Protein AF-A0A963TGX3-F1 (afdb_monomer_lite)

Secondary structure (DSSP, 8-state):
-HHHHHHHHHHHHHHHHHHHHHTSGGGGSHHHHHHHHHHHHHHHHHHHHHHHHHHT--TTT---HHHHHHHHHHTHHHHHHHHIIIIIIIIIHHHHHHHHHHHH-

Foldseek 3Di:
DVLQVVLVVLLVVLVVVLVVLCPDPCCVDPCNVPVSVVSVVVSVLSNQQSCCVVVVPPVVVPNRPVVVVVVCVVCVVVVVVCCCVPPVVNPVVVVCVVVVVVVVD

Structure (mmCIF, N/CA/C/O backbone):
data_AF-A0A963TGX3-F1
#
_entry.id   AF-A0A963TGX3-F1
#
loop_
_atom_site.group_PDB
_atom_site.id
_atom_site.type_symbol
_atom_site.label_atom_id
_atom_site.label_alt_id
_atom_site.label_comp_id
_atom_site.label_asym_id
_atom_site.label_entity_id
_atom_site.label_seq_id
_atom_site.pdbx_PDB_ins_code
_atom_site.Cartn_x
_atom_site.Cartn_y
_atom_site.Cartn_z
_atom_site.occupancy
_atom_site.B_iso_or_equiv
_atom_site.auth_seq_id
_atom_site.auth_comp_id
_atom_site.auth_asym_id
_atom_site.auth_atom_id
_atom_site.pdbx_PDB_model_num
ATOM 1 N N . MET A 1 1 ? -16.993 -10.539 -16.793 1.00 72.62 1 MET A N 1
ATOM 2 C CA . MET A 1 1 ? -16.065 -11.085 -17.813 1.00 72.62 1 MET A CA 1
ATOM 3 C C . MET A 1 1 ? -15.075 -10.055 -18.349 1.00 72.62 1 MET A C 1
ATOM 5 O O . MET A 1 1 ? -13.886 -10.310 -18.240 1.00 72.62 1 MET A O 1
ATOM 9 N N . ILE A 1 2 ? -15.499 -8.885 -18.853 1.00 89.00 2 ILE A N 1
ATOM 10 C CA . ILE A 1 2 ? -14.551 -7.869 -19.366 1.00 89.00 2 ILE A CA 1
ATOM 11 C C . ILE A 1 2 ? -13.543 -7.365 -18.317 1.00 89.00 2 ILE A C 1
ATOM 13 O O . ILE A 1 2 ? -12.363 -7.238 -18.618 1.00 89.00 2 ILE A O 1
ATOM 17 N N . TRP A 1 3 ? -13.982 -7.184 -17.066 1.00 85.62 3 TRP A N 1
ATOM 18 C CA . TRP A 1 3 ? -13.118 -6.801 -15.941 1.00 85.62 3 TRP A CA 1
ATOM 19 C C . TRP A 1 3 ? -11.994 -7.804 -15.667 1.00 85.62 3 TRP A C 1
ATOM 21 O O . TRP A 1 3 ? -10.865 -7.404 -15.401 1.00 85.62 3 TRP A O 1
ATOM 31 N N . LEU A 1 4 ? -12.294 -9.100 -15.781 1.00 89.56 4 LEU A N 1
ATOM 32 C CA . LEU A 1 4 ? -11.331 -10.170 -15.536 1.00 89.56 4 LEU A CA 1
ATOM 33 C C . LEU A 1 4 ? -10.256 -10.192 -16.626 1.00 89.56 4 LEU A C 1
ATOM 35 O O . LEU A 1 4 ? -9.067 -10.166 -16.326 1.00 89.56 4 LEU A O 1
ATOM 39 N N . TRP A 1 5 ? -10.673 -10.161 -17.894 1.00 91.69 5 TRP A N 1
ATOM 40 C CA . TRP A 1 5 ? -9.742 -10.113 -19.022 1.00 91.69 5 TRP A CA 1
ATOM 41 C C . TRP A 1 5 ? -8.911 -8.829 -19.037 1.00 91.69 5 TRP A C 1
ATOM 43 O O . TRP A 1 5 ? -7.709 -8.886 -19.282 1.00 91.69 5 TRP A O 1
ATOM 53 N N . GLY A 1 6 ? -9.523 -7.688 -18.705 1.00 92.94 6 GLY A N 1
ATOM 54 C CA . GLY A 1 6 ? -8.820 -6.416 -18.555 1.00 92.94 6 GLY A CA 1
ATOM 55 C C . GLY A 1 6 ? -7.753 -6.464 -17.461 1.00 92.94 6 GLY A C 1
ATOM 56 O O . GLY A 1 6 ? -6.623 -6.045 -17.698 1.00 92.94 6 GLY A O 1
ATOM 57 N N . ALA A 1 7 ? -8.071 -7.036 -16.296 1.00 92.75 7 ALA A N 1
ATOM 58 C CA . ALA A 1 7 ? -7.108 -7.200 -15.208 1.00 92.75 7 ALA A CA 1
ATOM 59 C C . ALA A 1 7 ? -5.961 -8.152 -15.559 1.00 92.75 7 ALA A C 1
ATOM 61 O O . ALA A 1 7 ? -4.814 -7.844 -15.249 1.00 92.75 7 ALA A O 1
ATOM 62 N N . ILE A 1 8 ? -6.238 -9.270 -16.236 1.00 93.88 8 ILE A N 1
ATOM 63 C CA . ILE A 1 8 ? -5.193 -10.206 -16.678 1.00 93.88 8 ILE A CA 1
ATOM 64 C C . ILE A 1 8 ? -4.267 -9.536 -17.698 1.00 93.88 8 ILE A C 1
ATOM 66 O O . ILE A 1 8 ? -3.046 -9.624 -17.569 1.00 93.88 8 ILE A O 1
ATOM 70 N N . LEU A 1 9 ? -4.827 -8.834 -18.688 1.00 95.56 9 LEU A N 1
ATOM 71 C CA . LEU A 1 9 ? -4.039 -8.124 -19.695 1.00 95.56 9 LEU A CA 1
ATOM 72 C C . LEU A 1 9 ? -3.168 -7.036 -19.057 1.00 95.56 9 LEU A C 1
ATOM 74 O O . LEU A 1 9 ? -1.976 -6.942 -19.351 1.00 95.56 9 LEU A O 1
ATOM 78 N N . PHE A 1 10 ? -3.752 -6.248 -18.153 1.00 95.38 10 PHE A N 1
ATOM 79 C CA . PHE A 1 10 ? -3.024 -5.238 -17.397 1.00 95.38 10 PHE A CA 1
ATOM 80 C C . PHE A 1 10 ? -1.905 -5.862 -16.559 1.00 95.38 10 PHE A C 1
ATOM 82 O O . PHE A 1 10 ? -0.783 -5.365 -16.584 1.00 95.38 10 PHE A O 1
ATOM 89 N N . TRP A 1 11 ? -2.180 -6.967 -15.862 1.00 96.19 11 TRP A N 1
ATOM 90 C CA . TRP A 1 11 ? -1.191 -7.667 -15.047 1.00 96.19 11 TRP A CA 1
ATOM 91 C C . TRP A 1 11 ? 0.003 -8.141 -15.875 1.00 96.19 11 TRP A C 1
ATOM 93 O O . TRP A 1 11 ? 1.139 -7.875 -15.492 1.00 96.19 11 TRP A O 1
ATOM 103 N N . LEU A 1 12 ? -0.232 -8.768 -17.032 1.00 96.50 12 LEU A N 1
ATOM 104 C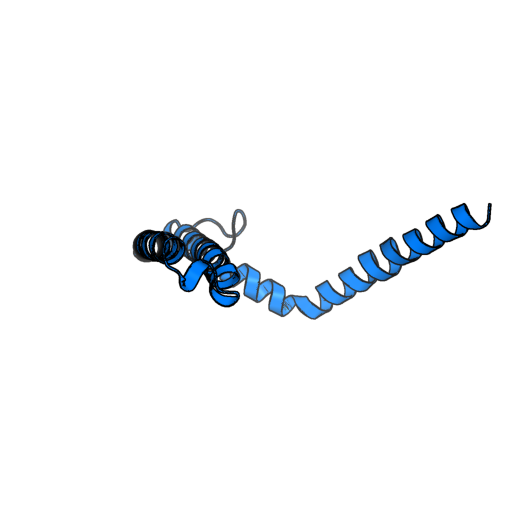 CA . LEU A 1 12 ? 0.844 -9.210 -17.923 1.00 96.50 12 LEU A CA 1
ATOM 105 C C . LEU A 1 12 ? 1.683 -8.031 -18.433 1.00 96.50 12 LEU A C 1
ATOM 107 O O . LEU A 1 12 ? 2.913 -8.095 -18.409 1.00 96.50 12 LEU A O 1
ATOM 111 N N . ALA A 1 13 ? 1.031 -6.942 -18.852 1.00 96.75 13 ALA A N 1
ATOM 112 C CA . ALA A 1 13 ? 1.713 -5.744 -19.334 1.00 96.75 13 ALA A CA 1
ATOM 113 C C . ALA A 1 13 ? 2.543 -5.072 -18.228 1.00 96.75 13 ALA A C 1
ATOM 115 O O . ALA A 1 13 ? 3.719 -4.760 -18.428 1.00 96.75 13 ALA A O 1
ATOM 116 N N . ALA A 1 14 ? 1.952 -4.890 -17.047 1.00 95.69 14 ALA A N 1
ATOM 117 C CA . ALA A 1 14 ? 2.605 -4.278 -15.900 1.00 95.69 14 ALA A CA 1
ATOM 118 C C . ALA A 1 14 ? 3.753 -5.146 -15.375 1.00 95.69 14 ALA A C 1
ATOM 120 O O . ALA A 1 14 ? 4.821 -4.619 -15.074 1.00 95.69 14 ALA A O 1
ATOM 121 N N . TRP A 1 15 ? 3.586 -6.471 -15.328 1.00 95.69 15 TRP A N 1
ATOM 122 C CA . TRP A 1 15 ? 4.648 -7.406 -14.960 1.00 95.69 15 TRP A CA 1
ATOM 123 C C . TRP A 1 15 ? 5.828 -7.337 -15.933 1.00 95.69 15 TRP A C 1
ATOM 125 O O . TRP A 1 15 ? 6.967 -7.168 -15.493 1.00 95.69 15 TRP A O 1
ATOM 135 N N . ALA A 1 16 ? 5.566 -7.403 -17.242 1.00 96.31 16 ALA A N 1
ATOM 136 C CA . ALA A 1 16 ? 6.609 -7.334 -18.262 1.00 96.31 16 ALA A CA 1
ATOM 137 C C . ALA A 1 16 ? 7.368 -6.001 -18.197 1.00 96.31 16 ALA A C 1
ATOM 139 O O . ALA A 1 16 ? 8.601 -5.984 -18.214 1.00 96.31 16 ALA A O 1
ATOM 140 N N . PHE A 1 17 ? 6.646 -4.886 -18.053 1.00 96.12 17 PHE A N 1
ATOM 141 C CA . PHE A 1 17 ? 7.252 -3.569 -17.880 1.00 96.12 17 PHE A CA 1
ATOM 142 C C . PHE A 1 17 ? 8.075 -3.481 -16.590 1.00 96.12 17 PHE A C 1
ATOM 144 O O . PHE A 1 17 ? 9.194 -2.972 -16.615 1.00 96.12 17 PHE A O 1
ATOM 151 N N . ASN A 1 18 ? 7.565 -4.007 -15.475 1.00 95.81 18 ASN A N 1
ATOM 152 C CA . ASN A 1 18 ? 8.254 -3.979 -14.189 1.00 95.81 18 ASN A CA 1
ATOM 153 C C . ASN A 1 18 ? 9.556 -4.796 -14.219 1.00 95.81 18 ASN A C 1
ATOM 155 O O . ASN A 1 18 ? 10.604 -4.313 -13.789 1.00 95.81 18 ASN A O 1
ATOM 159 N N . ALA A 1 19 ? 9.515 -6.004 -14.791 1.00 95.00 19 ALA A N 1
ATOM 160 C CA . ALA A 1 19 ? 10.68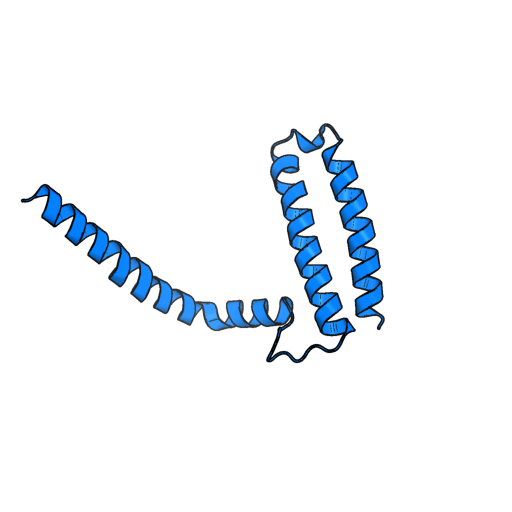8 -6.855 -14.977 1.00 95.00 19 ALA A CA 1
ATOM 161 C C . ALA A 1 19 ? 11.713 -6.201 -15.916 1.00 95.00 19 ALA A C 1
ATOM 163 O O . ALA A 1 19 ? 12.905 -6.163 -15.612 1.00 95.00 19 ALA A O 1
ATOM 164 N N . TRP A 1 20 ? 11.253 -5.610 -17.022 1.00 96.50 20 TRP A N 1
ATOM 165 C CA . TRP A 1 20 ? 12.115 -4.855 -17.925 1.00 96.50 20 TRP A CA 1
ATOM 166 C C . TRP A 1 20 ? 12.776 -3.669 -17.213 1.00 96.50 20 TRP A C 1
ATOM 168 O O . TRP A 1 20 ? 13.999 -3.534 -17.268 1.00 96.50 20 TRP A O 1
ATOM 178 N N . ALA A 1 21 ? 12.008 -2.850 -16.492 1.00 93.56 21 ALA A N 1
ATOM 179 C CA . ALA A 1 21 ? 12.503 -1.676 -15.775 1.00 93.56 21 ALA A CA 1
ATOM 180 C C . ALA A 1 21 ? 13.537 -2.041 -14.699 1.00 93.56 21 ALA A C 1
ATOM 182 O O . ALA A 1 21 ? 14.514 -1.311 -14.519 1.00 93.56 21 ALA A O 1
ATOM 183 N N . ALA A 1 22 ? 13.374 -3.195 -14.043 1.00 93.69 22 ALA A N 1
ATOM 184 C CA . ALA A 1 22 ? 14.316 -3.715 -13.054 1.00 93.69 22 ALA A CA 1
ATOM 185 C C . ALA A 1 22 ? 15.705 -4.037 -13.634 1.00 93.69 22 ALA A C 1
ATOM 187 O O . ALA A 1 22 ? 16.701 -3.936 -12.921 1.00 93.69 22 ALA A O 1
ATOM 188 N N . THR A 1 23 ? 15.800 -4.360 -14.928 1.00 95.62 23 THR A N 1
ATOM 189 C CA . THR A 1 23 ? 17.088 -4.624 -15.602 1.00 95.62 23 THR A CA 1
ATOM 190 C C . THR A 1 23 ? 17.795 -3.361 -16.103 1.00 95.62 23 THR A C 1
ATOM 192 O O . THR A 1 23 ? 18.939 -3.422 -16.553 1.00 95.62 23 THR A O 1
ATOM 195 N N . ARG A 1 24 ? 17.140 -2.194 -16.052 1.00 95.88 24 ARG A N 1
ATOM 196 C CA . ARG A 1 24 ? 17.679 -0.942 -16.600 1.00 95.88 24 ARG A CA 1
ATOM 197 C C . ARG A 1 24 ? 18.502 -0.171 -15.564 1.00 95.88 24 ARG A C 1
ATOM 199 O O . ARG A 1 24 ? 18.234 -0.270 -14.368 1.00 95.88 24 ARG A O 1
ATOM 206 N N . PRO A 1 25 ? 19.440 0.700 -15.996 1.00 94.62 25 PRO A N 1
ATOM 207 C CA . PRO A 1 25 ? 20.176 1.588 -15.086 1.00 94.62 25 PRO A CA 1
ATOM 208 C C . PRO A 1 25 ? 19.262 2.433 -14.186 1.00 94.62 25 PRO A C 1
ATOM 210 O O . PRO A 1 25 ? 19.626 2.746 -13.052 1.00 94.62 25 PRO A O 1
ATOM 213 N N . PHE A 1 26 ? 18.049 2.739 -14.665 1.00 92.38 26 PHE A N 1
ATOM 214 C CA . PHE A 1 26 ? 16.992 3.404 -13.906 1.00 92.38 26 PHE A CA 1
ATOM 215 C C . PHE A 1 26 ? 16.716 2.745 -12.546 1.00 92.38 26 PHE A C 1
ATOM 217 O O . PHE A 1 26 ? 16.551 3.461 -11.559 1.00 92.38 26 PHE A O 1
ATOM 224 N N . ALA A 1 27 ? 16.756 1.412 -12.448 1.00 93.12 27 ALA A N 1
ATOM 225 C CA . ALA A 1 27 ? 16.514 0.686 -11.201 1.00 93.12 27 ALA A CA 1
ATOM 226 C C . ALA A 1 27 ? 17.503 1.056 -10.080 1.00 93.12 27 ALA A C 1
ATOM 228 O O . ALA A 1 27 ? 17.178 0.965 -8.898 1.00 93.12 27 ALA A O 1
ATOM 229 N N . ARG A 1 28 ? 18.710 1.525 -10.430 1.00 94.12 28 ARG A N 1
ATOM 230 C CA . ARG A 1 28 ? 19.738 1.927 -9.455 1.00 94.12 28 ARG A CA 1
ATOM 231 C C . ARG A 1 28 ? 19.503 3.329 -8.889 1.00 94.12 28 ARG A C 1
ATOM 233 O O . ARG A 1 28 ? 20.064 3.653 -7.836 1.00 94.12 28 ARG A O 1
ATOM 240 N N . THR A 1 29 ? 18.677 4.142 -9.548 1.00 96.56 29 THR A N 1
ATOM 241 C CA . THR A 1 29 ? 18.317 5.494 -9.095 1.00 96.56 29 THR A CA 1
ATOM 242 C C . THR A 1 29 ? 17.417 5.444 -7.858 1.00 96.56 29 THR A C 1
ATOM 244 O O . THR A 1 29 ? 16.744 4.445 -7.609 1.00 96.56 29 THR A O 1
ATOM 247 N N . ARG A 1 30 ? 17.372 6.529 -7.070 1.00 95.56 30 ARG A N 1
ATOM 248 C CA . ARG A 1 30 ? 16.477 6.617 -5.899 1.00 95.56 30 ARG A CA 1
ATOM 249 C C . ARG A 1 30 ? 15.007 6.441 -6.297 1.00 95.56 30 ARG A C 1
ATOM 251 O O . ARG A 1 30 ? 14.278 5.735 -5.612 1.00 95.56 30 ARG A O 1
ATOM 258 N N . VAL A 1 31 ? 14.611 7.043 -7.419 1.00 95.88 31 VAL A N 1
ATOM 259 C CA . VAL A 1 31 ? 13.245 6.951 -7.951 1.00 95.88 31 VAL A CA 1
ATOM 260 C C . VAL A 1 31 ? 12.933 5.521 -8.382 1.00 95.88 31 VAL A C 1
ATOM 262 O O . VAL A 1 31 ? 11.921 4.979 -7.956 1.00 95.88 31 VAL A O 1
ATOM 265 N N . GLY A 1 32 ? 13.818 4.871 -9.145 1.00 94.44 32 GLY A N 1
ATOM 266 C CA . GLY A 1 32 ? 13.615 3.490 -9.593 1.00 94.44 32 GLY A CA 1
ATOM 267 C C . GLY A 1 32 ? 13.456 2.494 -8.443 1.00 94.44 32 GLY A C 1
ATOM 268 O O . GLY A 1 32 ? 12.577 1.638 -8.501 1.00 94.44 32 GLY A O 1
ATOM 269 N N . ARG A 1 33 ? 14.219 2.660 -7.353 1.00 94.44 33 ARG A N 1
ATOM 270 C CA . ARG A 1 33 ? 14.108 1.814 -6.149 1.00 94.44 33 ARG A CA 1
ATOM 271 C C . ARG A 1 33 ? 12.752 1.900 -5.444 1.00 94.44 33 ARG A C 1
ATOM 273 O O . ARG A 1 33 ? 12.401 0.961 -4.742 1.00 94.44 33 ARG A O 1
ATOM 280 N N . MET A 1 34 ? 12.009 2.997 -5.605 1.00 96.44 34 MET A N 1
ATOM 281 C CA . MET A 1 34 ? 10.658 3.152 -5.047 1.00 96.44 34 MET A CA 1
ATOM 282 C C . MET A 1 34 ? 9.575 2.834 -6.082 1.00 96.44 34 MET A C 1
ATOM 284 O O . MET A 1 34 ? 8.616 2.133 -5.776 1.00 96.44 34 MET A O 1
ATOM 288 N N . ALA A 1 35 ? 9.745 3.308 -7.318 1.00 95.19 35 ALA A N 1
ATOM 289 C CA . ALA A 1 35 ? 8.753 3.188 -8.379 1.00 95.19 35 ALA A CA 1
ATOM 290 C C . ALA A 1 35 ? 8.524 1.736 -8.824 1.00 95.19 35 ALA A C 1
ATOM 292 O O . ALA A 1 35 ? 7.384 1.360 -9.067 1.00 95.19 35 ALA A O 1
ATOM 293 N N . ILE A 1 36 ? 9.578 0.914 -8.902 1.00 95.06 36 ILE A N 1
ATOM 294 C CA . ILE A 1 36 ? 9.475 -0.490 -9.337 1.00 95.06 36 ILE A CA 1
ATOM 295 C C . ILE A 1 36 ? 8.660 -1.324 -8.318 1.00 95.06 36 ILE A C 1
ATOM 297 O O . ILE A 1 36 ? 7.661 -1.933 -8.708 1.00 95.06 36 ILE A O 1
ATOM 301 N N . PRO A 1 37 ? 8.970 -1.318 -7.001 1.00 95.62 37 PRO A N 1
ATOM 302 C CA . PRO A 1 37 ? 8.110 -1.971 -6.009 1.00 95.62 37 PRO A CA 1
ATOM 303 C C . PRO A 1 37 ? 6.699 -1.375 -5.931 1.00 95.62 37 PRO A C 1
ATOM 305 O O . PRO A 1 37 ? 5.731 -2.117 -5.776 1.00 95.62 37 PRO A O 1
ATOM 308 N N . ALA A 1 38 ? 6.561 -0.050 -6.060 1.00 96.31 38 ALA A N 1
ATOM 309 C CA . ALA A 1 38 ? 5.255 0.605 -6.030 1.00 96.31 38 ALA A CA 1
ATOM 310 C C . ALA A 1 38 ? 4.370 0.167 -7.204 1.00 96.31 38 ALA A C 1
ATOM 312 O O . ALA A 1 38 ? 3.202 -0.149 -6.996 1.00 96.31 38 ALA A O 1
ATOM 313 N N . LEU A 1 39 ? 4.924 0.079 -8.418 1.00 95.88 39 LEU A N 1
ATOM 314 C CA . LEU A 1 39 ? 4.203 -0.417 -9.587 1.00 95.88 39 LEU A CA 1
ATOM 315 C C . LEU A 1 39 ? 3.711 -1.848 -9.365 1.00 95.88 39 LEU A C 1
ATOM 317 O O . LEU A 1 39 ? 2.560 -2.153 -9.673 1.00 95.88 39 LEU A O 1
ATOM 321 N N . PHE A 1 40 ? 4.552 -2.716 -8.798 1.00 95.44 40 PHE A N 1
ATOM 322 C CA . PHE A 1 40 ? 4.140 -4.069 -8.433 1.00 95.44 40 PHE A CA 1
ATOM 323 C C . PHE A 1 40 ? 2.966 -4.058 -7.441 1.00 95.44 40 PHE A C 1
ATOM 325 O O . PHE A 1 40 ? 1.957 -4.715 -7.689 1.00 95.44 40 PHE A O 1
ATOM 332 N N . GLY A 1 41 ? 3.048 -3.258 -6.373 1.00 95.94 41 GLY A N 1
ATOM 333 C CA . GLY A 1 41 ? 1.966 -3.114 -5.393 1.00 95.94 41 GLY A CA 1
ATOM 334 C C . GLY A 1 41 ? 0.656 -2.610 -6.009 1.00 95.94 41 GLY A C 1
ATOM 335 O O . GLY A 1 41 ? -0.397 -3.206 -5.795 1.00 95.94 41 GLY A O 1
ATOM 336 N N . VAL A 1 42 ? 0.718 -1.568 -6.844 1.00 96.19 42 VAL A N 1
ATOM 337 C CA . VAL A 1 42 ? -0.448 -1.053 -7.585 1.00 96.19 42 VAL A CA 1
ATOM 338 C C . VAL A 1 42 ? -1.023 -2.125 -8.510 1.00 96.19 42 VAL A C 1
ATOM 340 O O . VAL A 1 42 ? -2.240 -2.273 -8.606 1.00 96.19 42 VAL A O 1
ATOM 343 N N . THR A 1 43 ? -0.165 -2.920 -9.149 1.00 95.88 43 THR A N 1
ATOM 344 C CA . THR A 1 43 ? -0.606 -4.006 -10.028 1.00 95.88 43 THR A CA 1
ATOM 345 C C . THR A 1 43 ? -1.416 -5.055 -9.274 1.00 95.88 43 THR A C 1
ATOM 347 O O . THR A 1 43 ? -2.440 -5.509 -9.784 1.00 95.88 43 THR A O 1
ATOM 350 N N . LEU A 1 44 ? -1.015 -5.399 -8.047 1.00 96.12 44 LEU A N 1
ATOM 351 C CA . LEU A 1 44 ? -1.781 -6.312 -7.197 1.00 96.12 44 LEU A CA 1
ATOM 352 C C . LEU A 1 44 ? -3.164 -5.754 -6.846 1.00 96.12 44 LEU A C 1
ATOM 354 O O . LEU A 1 44 ? -4.135 -6.505 -6.879 1.00 96.12 44 LEU A O 1
ATOM 358 N N . LEU A 1 45 ? -3.277 -4.450 -6.567 1.00 96.69 45 LEU A N 1
ATOM 359 C CA . LEU A 1 45 ? -4.570 -3.812 -6.289 1.00 96.69 45 LEU A CA 1
ATOM 360 C C . LEU A 1 45 ? -5.503 -3.862 -7.504 1.00 96.69 45 LEU A C 1
ATOM 362 O O . LEU A 1 45 ? -6.668 -4.224 -7.367 1.00 96.69 45 LEU A O 1
ATOM 366 N N . VAL A 1 46 ? -4.993 -3.556 -8.700 1.00 95.38 46 VAL A N 1
ATOM 367 C CA . VAL A 1 46 ? -5.788 -3.611 -9.940 1.00 95.38 46 VAL A CA 1
ATOM 368 C C . VAL A 1 46 ? -6.224 -5.042 -10.257 1.00 95.38 46 VAL A C 1
ATOM 370 O O . VAL A 1 46 ? -7.374 -5.270 -10.636 1.00 95.38 46 VAL A O 1
ATOM 373 N N . LEU A 1 47 ? -5.327 -6.015 -10.081 1.00 95.75 47 LEU A N 1
ATOM 374 C CA . LEU A 1 47 ? -5.638 -7.426 -10.289 1.00 95.75 47 LEU A CA 1
ATOM 375 C C . LEU A 1 47 ? -6.713 -7.905 -9.304 1.00 95.75 47 LEU A C 1
ATOM 377 O O . LEU A 1 47 ? -7.684 -8.534 -9.722 1.00 95.75 47 LEU A O 1
ATOM 381 N N . TRP A 1 48 ? -6.575 -7.569 -8.020 1.00 96.31 48 TRP A N 1
ATOM 382 C CA . TRP A 1 48 ? -7.563 -7.883 -6.988 1.00 96.31 48 TRP A CA 1
ATOM 383 C C . TRP A 1 48 ? -8.937 -7.289 -7.333 1.00 96.31 48 TRP A C 1
ATOM 385 O O . TRP A 1 48 ? -9.927 -8.022 -7.381 1.00 96.31 48 TRP A O 1
ATOM 395 N N . GLU A 1 49 ? -8.997 -5.998 -7.662 1.00 96.12 49 GLU A N 1
ATOM 396 C CA . GLU A 1 49 ? -10.225 -5.308 -8.072 1.00 96.12 49 GLU A CA 1
ATOM 397 C C . GLU A 1 49 ? -10.904 -5.999 -9.264 1.00 96.12 49 GLU A C 1
ATOM 399 O O . GLU A 1 49 ? -12.093 -6.329 -9.222 1.00 96.12 49 GLU A O 1
ATOM 404 N N . GLY A 1 50 ? -10.141 -6.268 -10.325 1.00 94.81 50 GLY A N 1
ATOM 405 C CA . GLY A 1 50 ? -10.674 -6.881 -11.536 1.00 94.81 50 GLY A CA 1
ATOM 406 C C . GLY A 1 50 ? -11.107 -8.333 -11.355 1.00 94.81 50 GLY A C 1
ATOM 407 O O . GLY A 1 50 ? -12.074 -8.746 -11.993 1.00 94.81 50 GLY A O 1
ATOM 408 N N . ILE A 1 51 ? -10.461 -9.099 -10.468 1.00 94.69 51 ILE A N 1
ATOM 409 C CA . ILE A 1 51 ? -10.885 -10.463 -10.123 1.00 94.69 51 ILE A CA 1
ATOM 410 C C . ILE A 1 51 ? -12.179 -10.432 -9.308 1.00 94.69 51 ILE A C 1
ATOM 412 O O . ILE A 1 51 ? -13.132 -11.116 -9.678 1.00 94.69 51 ILE A O 1
ATOM 416 N N . VAL A 1 52 ? -12.255 -9.617 -8.250 1.00 96.12 52 VAL A N 1
ATOM 417 C CA . VAL A 1 52 ? -13.452 -9.514 -7.393 1.00 96.12 52 VAL A CA 1
ATOM 418 C C . VAL A 1 52 ? -14.667 -9.083 -8.210 1.00 96.12 52 VAL A C 1
ATOM 420 O O . VAL A 1 52 ? -15.700 -9.756 -8.185 1.00 96.12 52 VAL A O 1
ATOM 423 N N . ARG A 1 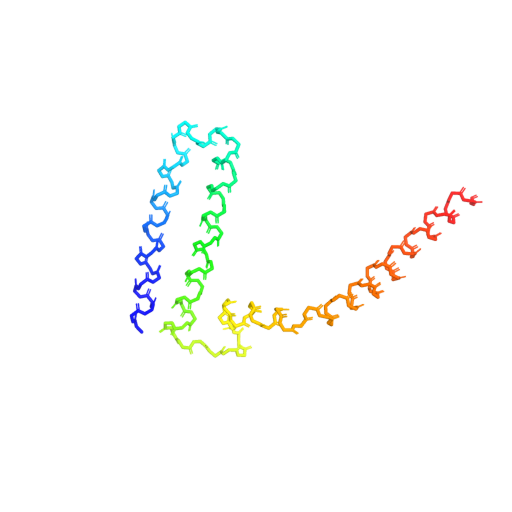53 ? -14.529 -8.025 -9.022 1.00 94.31 53 ARG A N 1
ATOM 424 C CA . ARG A 1 53 ? -15.597 -7.581 -9.931 1.00 94.31 53 ARG A CA 1
ATOM 425 C C . ARG A 1 53 ? -15.833 -8.561 -11.074 1.00 94.31 53 ARG A C 1
ATOM 427 O O . ARG A 1 53 ? -16.963 -8.754 -11.505 1.00 94.31 53 ARG A O 1
ATOM 434 N N . GLY A 1 54 ? -14.788 -9.186 -11.600 1.00 93.19 54 GLY A N 1
ATOM 435 C CA . GLY A 1 54 ? -14.874 -10.104 -12.732 1.00 93.19 54 GLY A CA 1
ATOM 436 C C . GLY A 1 54 ? -15.635 -11.387 -12.414 1.00 93.19 54 GLY A C 1
ATOM 437 O O . GLY A 1 54 ? -16.433 -11.824 -13.247 1.00 93.19 54 GLY A O 1
ATOM 438 N N . LEU A 1 55 ? -15.400 -11.940 -11.222 1.00 94.25 55 LEU A N 1
ATOM 439 C CA . LEU A 1 55 ? -15.999 -13.174 -10.707 1.00 94.25 55 LEU A CA 1
ATOM 440 C C . LEU A 1 55 ? -17.243 -12.940 -9.842 1.00 94.25 55 LEU A C 1
ATOM 442 O O . LEU A 1 55 ? -17.843 -13.911 -9.39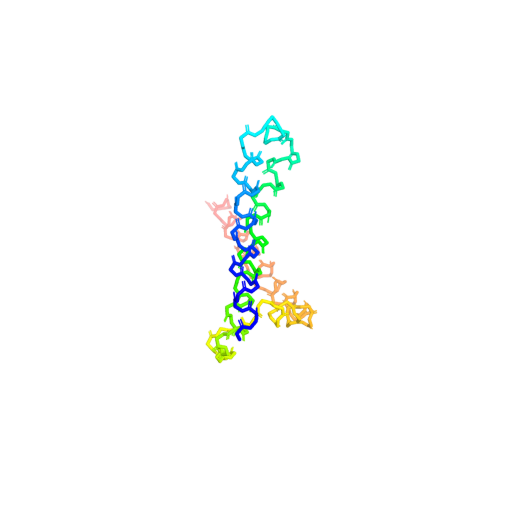7 1.00 94.25 55 LEU A O 1
ATOM 446 N N . GLN A 1 56 ? -17.639 -11.681 -9.617 1.00 93.12 56 GLN A N 1
ATOM 447 C CA . GLN A 1 56 ? -18.783 -11.323 -8.767 1.00 93.12 56 GLN A CA 1
ATOM 448 C C . GLN A 1 56 ? -18.654 -11.912 -7.352 1.00 93.12 56 GLN A C 1
ATOM 450 O O . GLN A 1 56 ? -19.596 -12.482 -6.804 1.00 93.12 56 GLN A O 1
ATOM 455 N N . VAL A 1 57 ? -17.456 -11.795 -6.768 1.00 94.56 57 VAL A N 1
ATOM 456 C CA . VAL A 1 57 ? -17.185 -12.305 -5.419 1.00 94.56 57 VAL A CA 1
ATOM 457 C C . VAL A 1 57 ? -18.074 -11.561 -4.412 1.00 94.56 57 VAL A C 1
ATOM 459 O O . VAL A 1 57 ? -18.111 -10.327 -4.442 1.00 94.56 57 VAL A O 1
ATOM 462 N N . PRO A 1 58 ? -18.783 -12.265 -3.510 1.00 94.81 58 PRO A N 1
ATOM 463 C CA . PRO A 1 58 ? -19.593 -11.619 -2.486 1.00 94.81 58 PRO A CA 1
ATOM 464 C C . PRO A 1 58 ? -18.748 -10.693 -1.603 1.00 94.81 58 PRO A C 1
ATOM 466 O O . PRO A 1 58 ? -17.749 -11.121 -1.022 1.00 94.81 58 PRO A O 1
ATOM 469 N N . GLY A 1 59 ? -19.186 -9.442 -1.439 1.00 91.25 59 GLY A N 1
ATOM 470 C CA . GLY A 1 59 ? -18.449 -8.432 -0.665 1.00 91.25 59 GLY A CA 1
ATOM 471 C C . GLY A 1 59 ? -18.274 -8.769 0.819 1.00 91.25 59 GLY A C 1
ATOM 472 O O . GLY A 1 59 ? -17.364 -8.251 1.453 1.00 91.25 59 GLY A O 1
ATOM 473 N N . VAL A 1 60 ? -19.098 -9.674 1.358 1.00 93.38 60 VAL A N 1
ATOM 474 C CA . VAL A 1 60 ? -18.942 -10.209 2.722 1.00 93.38 60 VAL A CA 1
ATOM 475 C C . VAL A 1 60 ? -17.693 -11.087 2.874 1.00 93.38 60 VAL A C 1
ATOM 477 O O . VAL A 1 60 ? -17.147 -11.179 3.967 1.00 93.38 60 VAL A O 1
ATOM 480 N N . ILE A 1 61 ? -17.233 -11.725 1.791 1.00 93.88 61 ILE A N 1
ATOM 481 C CA . ILE A 1 61 ? -16.021 -12.557 1.786 1.00 93.88 61 ILE A CA 1
ATOM 482 C C . ILE A 1 61 ? -14.809 -11.685 1.480 1.00 93.88 61 ILE A C 1
ATOM 484 O O . ILE A 1 61 ? -13.816 -11.713 2.203 1.00 93.88 61 ILE A O 1
ATOM 488 N N . LEU A 1 62 ? -14.882 -10.931 0.381 1.00 95.19 62 LEU A N 1
ATOM 489 C CA . LEU A 1 62 ? -13.782 -10.096 -0.073 1.00 95.19 62 LEU A CA 1
ATOM 490 C C . LEU A 1 62 ? -14.326 -8.876 -0.823 1.00 95.19 62 LEU A C 1
ATOM 492 O O . LEU A 1 62 ? -14.722 -8.999 -1.986 1.00 95.19 62 LEU A O 1
ATOM 496 N N . PRO A 1 63 ? -14.352 -7.695 -0.186 1.00 95.25 63 PRO A N 1
ATOM 497 C CA . PRO A 1 63 ? -14.728 -6.473 -0.870 1.00 95.25 63 PRO A CA 1
ATOM 498 C C . PRO A 1 63 ? -13.644 -6.054 -1.868 1.00 95.25 63 PRO A C 1
ATOM 500 O O . PRO A 1 63 ? -12.461 -6.374 -1.735 1.00 95.25 63 PRO A O 1
ATOM 503 N N . ALA A 1 64 ? -14.072 -5.311 -2.882 1.00 96.56 64 ALA A N 1
ATOM 504 C CA . ALA A 1 64 ? -13.181 -4.672 -3.834 1.00 96.56 64 ALA A CA 1
ATOM 505 C C . ALA A 1 64 ? -12.281 -3.624 -3.140 1.00 96.56 64 ALA A C 1
ATOM 507 O O . ALA A 1 64 ? -12.779 -2.885 -2.283 1.00 96.56 64 ALA A O 1
ATOM 508 N N . PRO A 1 65 ? -10.998 -3.497 -3.528 1.00 96.56 65 PRO A N 1
ATOM 509 C CA . PRO A 1 65 ? -10.089 -2.461 -3.037 1.00 96.56 65 PRO A CA 1
ATOM 510 C C . PRO A 1 65 ? -10.682 -1.053 -3.013 1.00 96.56 65 PRO A C 1
ATOM 512 O O . PRO A 1 65 ? -10.489 -0.334 -2.035 1.00 96.56 65 PRO A O 1
ATOM 515 N N . SER A 1 66 ? -11.430 -0.658 -4.049 1.00 96.06 66 SER A N 1
ATOM 516 C CA . SER A 1 66 ? -12.047 0.672 -4.091 1.00 96.06 66 SER A CA 1
ATOM 517 C C . SER A 1 66 ? -13.063 0.877 -2.963 1.00 96.06 66 SER A C 1
ATOM 519 O O . SER A 1 66 ? -13.090 1.930 -2.343 1.00 96.06 66 SER A O 1
ATOM 521 N N . VAL A 1 67 ? -13.853 -0.155 -2.648 1.00 96.00 67 VAL A N 1
ATOM 522 C CA . VAL A 1 67 ? -14.863 -0.113 -1.579 1.00 96.00 67 VAL A CA 1
ATOM 523 C C . VAL A 1 67 ? -14.192 -0.009 -0.210 1.00 96.00 67 VAL A C 1
ATOM 525 O O . VAL A 1 67 ? -14.648 0.735 0.659 1.00 96.00 67 VAL A O 1
ATOM 528 N N . ILE A 1 68 ? -13.081 -0.727 -0.022 1.00 95.56 68 ILE A N 1
ATOM 529 C CA . ILE A 1 68 ? -12.263 -0.619 1.191 1.00 95.56 68 ILE A CA 1
ATOM 530 C C . ILE A 1 68 ? -11.737 0.812 1.332 1.00 95.56 68 ILE A C 1
ATOM 532 O O . ILE A 1 68 ? -11.843 1.397 2.407 1.00 95.56 68 ILE A O 1
ATOM 536 N N . TRP A 1 69 ? -11.210 1.386 0.248 1.00 95.81 69 TRP A N 1
ATOM 537 C CA . TRP A 1 69 ? -10.683 2.748 0.246 1.00 95.81 69 TRP A CA 1
ATOM 538 C C . TRP A 1 69 ? -11.747 3.788 0.612 1.00 95.81 69 TRP A C 1
ATOM 540 O O . TRP A 1 69 ? -11.506 4.615 1.491 1.00 95.81 69 TRP A O 1
ATOM 550 N N . ASP A 1 70 ? -12.938 3.700 0.016 1.00 96.25 70 ASP A N 1
ATOM 551 C CA . ASP A 1 70 ? -14.062 4.590 0.327 1.00 96.25 70 ASP A CA 1
ATOM 552 C C . ASP A 1 70 ? -14.466 4.487 1.806 1.00 96.25 70 ASP A C 1
ATOM 554 O O . ASP A 1 70 ? -14.693 5.494 2.478 1.00 96.25 70 ASP A O 1
ATOM 558 N N . THR A 1 71 ? -14.484 3.265 2.345 1.00 94.75 71 THR A N 1
ATOM 559 C CA . THR A 1 71 ? -14.813 3.013 3.755 1.00 94.75 71 THR A CA 1
ATOM 560 C C . THR A 1 71 ? -13.766 3.609 4.696 1.00 94.75 71 THR A C 1
ATOM 562 O O . THR A 1 71 ? -14.124 4.245 5.690 1.00 94.75 71 THR A O 1
ATOM 565 N N . ILE A 1 72 ? -12.475 3.442 4.384 1.00 94.62 72 ILE A N 1
ATOM 566 C CA . ILE A 1 72 ? -11.372 4.041 5.149 1.00 94.62 72 ILE A CA 1
ATOM 567 C C . ILE A 1 72 ? -11.498 5.562 5.140 1.00 94.62 72 ILE A C 1
ATOM 569 O O . ILE A 1 72 ? -11.445 6.174 6.204 1.00 94.62 72 ILE A O 1
ATOM 573 N N . ALA A 1 73 ? -11.703 6.165 3.965 1.00 95.81 73 ALA A N 1
ATOM 574 C CA . ALA A 1 73 ? -11.828 7.610 3.808 1.00 95.81 73 ALA A CA 1
ATOM 575 C C . ALA A 1 73 ? -13.022 8.178 4.594 1.00 95.81 73 ALA A C 1
ATOM 577 O O . ALA A 1 73 ? -12.898 9.219 5.239 1.00 95.81 73 ALA A O 1
ATOM 578 N N . ALA A 1 74 ? -14.154 7.471 4.605 1.00 96.00 74 ALA A N 1
ATOM 579 C CA . ALA A 1 74 ? -15.326 7.856 5.388 1.00 96.00 74 ALA A CA 1
ATOM 580 C C . ALA A 1 74 ? -15.120 7.685 6.907 1.00 96.00 74 ALA A C 1
ATOM 582 O O . ALA A 1 74 ? -15.697 8.430 7.697 1.00 96.00 74 ALA A O 1
ATOM 583 N N . SER A 1 75 ? -14.281 6.731 7.321 1.00 96.12 75 SER A N 1
ATOM 584 C CA . SER A 1 75 ? -14.083 6.357 8.731 1.00 96.12 75 SER A CA 1
ATOM 585 C C . SER A 1 75 ? -12.845 6.990 9.375 1.00 96.12 75 SER A C 1
ATOM 587 O O . SER A 1 75 ? -12.517 6.657 10.513 1.00 96.12 75 SER A O 1
ATOM 589 N N . VAL A 1 76 ? -12.156 7.915 8.692 1.00 95.56 76 VAL A N 1
ATOM 590 C CA . VAL A 1 76 ? -10.946 8.587 9.210 1.00 95.56 76 VAL A CA 1
ATOM 591 C C . VAL A 1 76 ? -11.132 9.167 10.624 1.00 95.56 76 VAL A C 1
ATOM 593 O O . VAL A 1 76 ? -10.255 8.929 11.458 1.00 95.56 76 VAL A O 1
ATOM 596 N N . PRO A 1 77 ? -12.236 9.870 10.964 1.00 94.38 77 PRO A N 1
ATOM 597 C CA . PRO A 1 77 ? -12.417 10.418 12.31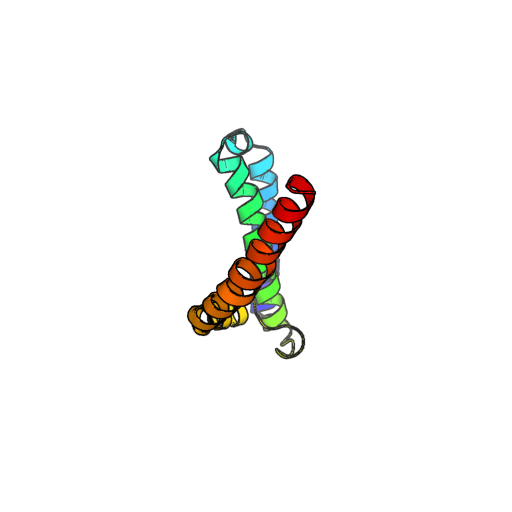4 1.00 94.38 77 PRO A CA 1
ATOM 598 C C . PRO A 1 77 ? -12.478 9.340 13.407 1.00 94.38 77 PRO A C 1
ATOM 600 O O . PRO A 1 77 ? -11.921 9.510 14.495 1.00 94.38 77 PRO A O 1
ATOM 603 N N . THR A 1 78 ? -13.126 8.214 13.109 1.00 95.12 78 THR A N 1
ATOM 604 C CA . THR A 1 78 ? -13.219 7.064 14.015 1.00 95.12 78 THR A CA 1
ATOM 605 C C . THR A 1 78 ? -11.861 6.394 14.172 1.00 95.12 78 THR A C 1
ATOM 607 O O . THR A 1 78 ? -11.380 6.260 15.292 1.00 95.12 78 THR A O 1
ATOM 610 N N . LEU A 1 79 ? -11.188 6.086 13.056 1.00 93.56 79 LEU A N 1
ATOM 611 C CA . LEU A 1 79 ? -9.849 5.487 13.055 1.00 93.56 79 LEU A CA 1
ATOM 612 C C . LEU A 1 79 ? -8.846 6.327 13.852 1.00 93.56 79 LEU A C 1
ATOM 614 O O . LEU A 1 79 ? -8.000 5.788 14.562 1.00 93.56 79 LEU A O 1
ATOM 618 N N . TRP A 1 80 ? -8.950 7.653 13.760 1.00 95.88 80 TRP A N 1
ATOM 619 C CA . TRP A 1 80 ? -8.113 8.560 14.534 1.00 95.88 80 TRP A CA 1
ATOM 620 C C . TRP A 1 80 ? -8.387 8.467 16.037 1.00 95.88 80 TRP A C 1
ATOM 622 O O . TRP A 1 80 ? -7.452 8.406 16.837 1.00 95.88 80 TRP A O 1
ATOM 632 N N . THR A 1 81 ? -9.660 8.422 16.426 1.00 96.81 81 THR A N 1
ATOM 633 C CA . THR A 1 81 ? -10.057 8.290 17.833 1.00 96.81 81 THR A CA 1
ATOM 634 C C . THR A 1 81 ? -9.550 6.969 18.416 1.00 96.81 81 THR A C 1
ATOM 636 O O . THR A 1 81 ? -8.930 6.966 19.482 1.00 96.81 81 THR A O 1
ATOM 639 N N . ASP A 1 82 ? -9.702 5.875 17.670 1.00 95.94 82 ASP A N 1
ATOM 640 C CA . ASP A 1 82 ? -9.232 4.543 18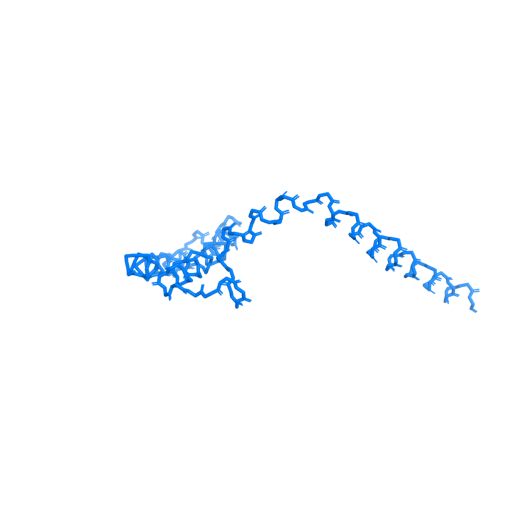.057 1.00 95.94 82 ASP A CA 1
ATOM 641 C C . ASP A 1 82 ? -7.704 4.477 18.153 1.00 95.94 82 ASP A C 1
ATOM 643 O O . ASP A 1 82 ? -7.160 3.878 19.086 1.00 95.94 82 ASP A O 1
ATOM 647 N N . PHE A 1 83 ? -6.993 5.134 17.231 1.00 95.75 83 PHE A N 1
ATOM 648 C CA . PHE A 1 83 ? -5.536 5.247 17.260 1.00 95.75 83 PHE A CA 1
ATOM 649 C C . PHE A 1 83 ? -5.054 5.988 18.512 1.00 95.75 83 PHE A C 1
ATOM 651 O O . PHE A 1 83 ? -4.187 5.494 19.238 1.00 95.75 83 PHE A O 1
ATOM 658 N N . VAL A 1 84 ? -5.637 7.156 18.805 1.00 97.06 84 VAL A N 1
ATOM 659 C CA . VAL A 1 84 ? -5.293 7.940 19.998 1.00 97.06 84 VAL A CA 1
ATOM 660 C C . VAL A 1 84 ? -5.569 7.132 21.262 1.00 97.06 84 VAL A C 1
ATOM 662 O O . VAL A 1 84 ? -4.758 7.128 22.186 1.00 97.06 84 VAL A O 1
ATOM 665 N N . GLN A 1 85 ? -6.698 6.434 21.317 1.00 96.62 85 GLN A N 1
ATOM 666 C CA . GLN A 1 85 ? -7.068 5.643 22.479 1.00 96.62 85 GLN A CA 1
ATOM 667 C C . GLN A 1 85 ? -6.149 4.432 22.670 1.00 96.62 85 GLN A C 1
ATOM 669 O O . GLN A 1 85 ? -5.623 4.227 23.762 1.00 96.62 85 GLN A O 1
ATOM 674 N N . THR A 1 86 ? -5.924 3.648 21.622 1.00 96.19 86 THR A N 1
ATOM 675 C CA . THR A 1 86 ? -5.254 2.349 21.741 1.00 96.19 86 THR A CA 1
ATOM 676 C C . THR A 1 86 ? -3.738 2.495 21.746 1.00 96.19 86 THR A C 1
ATOM 678 O O . THR A 1 86 ? -3.060 1.909 22.588 1.00 96.19 86 THR A O 1
ATOM 681 N N . ILE A 1 87 ? -3.193 3.305 20.836 1.00 95.75 87 ILE A N 1
ATOM 682 C CA . ILE A 1 87 ? -1.744 3.433 20.663 1.00 95.75 87 ILE A CA 1
ATOM 683 C C . ILE A 1 87 ? -1.179 4.499 21.592 1.00 95.75 87 ILE A C 1
ATOM 685 O O . ILE A 1 87 ? -0.242 4.212 22.331 1.00 95.75 87 ILE A O 1
ATOM 689 N N . LEU A 1 88 ? -1.740 5.712 21.599 1.00 95.44 88 LEU A N 1
ATOM 690 C CA . LEU A 1 88 ? -1.152 6.809 22.378 1.00 95.44 88 LEU A CA 1
ATOM 691 C C . LEU A 1 88 ? -1.494 6.704 23.866 1.00 95.44 88 LEU A C 1
ATOM 693 O O . LEU A 1 88 ? -0.608 6.732 24.718 1.00 95.44 88 LEU A O 1
ATOM 697 N N . LYS A 1 89 ? -2.782 6.582 24.193 1.00 94.12 89 LYS A N 1
ATOM 698 C CA . LYS A 1 89 ? -3.227 6.531 25.588 1.00 94.12 89 LYS A CA 1
ATOM 699 C C . LYS A 1 89 ? -3.015 5.160 26.209 1.00 94.12 89 LYS A C 1
ATOM 701 O O . LYS A 1 89 ? -2.613 5.108 27.359 1.00 94.12 89 LYS A O 1
ATOM 706 N N . GLY A 1 90 ? -3.264 4.075 25.483 1.00 95.00 90 GLY A N 1
ATOM 707 C CA . GLY A 1 90 ? -3.040 2.717 25.978 1.00 95.00 90 GLY A CA 1
ATOM 708 C C . GLY A 1 90 ? -1.565 2.325 25.934 1.00 95.00 90 GLY A C 1
ATOM 709 O O . GLY A 1 90 ? -0.878 2.324 26.954 1.00 95.00 90 GLY A O 1
ATOM 710 N N . GLY A 1 91 ? -1.081 1.995 24.736 1.00 96.38 91 GLY A N 1
ATOM 711 C CA . GLY A 1 91 ? 0.234 1.383 24.538 1.00 96.38 91 GLY A CA 1
ATOM 712 C C . GLY A 1 91 ? 1.409 2.262 24.964 1.00 96.38 91 GLY A C 1
ATOM 713 O O . GLY A 1 91 ? 2.249 1.827 25.748 1.00 96.38 91 GLY A O 1
ATOM 714 N N . LEU A 1 92 ? 1.475 3.501 24.472 1.00 96.69 92 LEU A N 1
ATOM 715 C CA . LEU A 1 92 ? 2.621 4.379 24.706 1.00 96.69 92 LEU A CA 1
ATOM 716 C C . LEU A 1 92 ? 2.716 4.822 26.169 1.00 96.69 92 LEU A C 1
ATOM 718 O O . LEU A 1 92 ? 3.804 4.788 26.739 1.00 96.69 92 LEU A O 1
ATOM 722 N N . SER A 1 93 ? 1.598 5.204 26.794 1.00 96.00 93 SER A N 1
ATOM 723 C CA . SER A 1 93 ? 1.613 5.592 28.210 1.00 96.00 93 SER A CA 1
ATOM 724 C C . SER A 1 93 ? 2.015 4.414 29.108 1.00 96.00 93 SER A C 1
ATOM 726 O O . SER A 1 93 ? 2.883 4.571 29.965 1.00 96.00 93 SER A O 1
ATOM 728 N N . GLY A 1 94 ? 1.472 3.218 28.851 1.00 95.12 94 GLY A N 1
ATOM 729 C CA . GLY A 1 94 ? 1.829 2.000 29.572 1.00 95.12 94 GLY A CA 1
ATOM 730 C C . GLY A 1 94 ? 3.299 1.626 29.390 1.00 95.12 94 GLY A C 1
ATOM 731 O O . GLY A 1 94 ? 3.965 1.293 30.366 1.00 95.12 94 GLY A O 1
ATOM 732 N N . TYR A 1 95 ? 3.832 1.752 28.170 1.00 96.12 95 TYR A N 1
ATOM 733 C CA . TYR A 1 95 ? 5.253 1.541 27.884 1.00 96.12 95 TYR A CA 1
ATOM 734 C C . TYR A 1 95 ? 6.144 2.494 28.690 1.00 96.12 95 TYR A C 1
ATOM 736 O O . TYR A 1 95 ? 7.094 2.054 29.335 1.00 96.12 95 TYR A O 1
ATOM 744 N N . VAL A 1 96 ? 5.811 3.790 28.710 1.00 97.44 96 VAL A N 1
ATOM 745 C CA . VAL A 1 96 ? 6.566 4.799 29.469 1.00 97.44 96 VAL A CA 1
ATOM 746 C C . VAL A 1 96 ? 6.520 4.516 30.970 1.00 97.44 96 VAL A C 1
ATOM 748 O O . VAL A 1 96 ? 7.560 4.568 31.622 1.00 97.44 96 VAL A O 1
ATOM 751 N N . ILE A 1 97 ? 5.350 4.177 31.519 1.00 96.38 97 ILE A N 1
ATOM 752 C CA . ILE A 1 97 ? 5.206 3.828 32.940 1.00 96.38 97 ILE A CA 1
ATOM 753 C C . ILE A 1 97 ? 6.012 2.565 33.266 1.00 96.38 97 ILE A C 1
ATOM 755 O O . ILE A 1 97 ? 6.745 2.550 34.251 1.00 96.38 97 ILE A O 1
ATOM 759 N N . GLY A 1 98 ? 5.923 1.528 32.429 1.00 96.62 98 GLY A N 1
ATOM 760 C CA . GLY A 1 98 ? 6.641 0.268 32.615 1.00 96.62 98 GLY A CA 1
ATOM 761 C C . GLY A 1 98 ? 8.156 0.463 32.618 1.00 96.62 98 GLY A C 1
ATOM 762 O O . GLY A 1 98 ? 8.818 0.126 33.599 1.00 96.62 98 GLY A O 1
ATOM 763 N N . CYS A 1 99 ? 8.707 1.082 31.571 1.00 96.69 99 CYS A N 1
ATOM 764 C CA . CYS A 1 99 ? 10.135 1.392 31.507 1.00 96.69 99 CYS A CA 1
ATOM 765 C C . CYS A 1 99 ? 10.568 2.332 32.638 1.00 96.69 99 CYS A C 1
ATOM 767 O O . CYS A 1 99 ? 11.611 2.109 33.246 1.00 96.69 99 CYS A O 1
ATOM 769 N N . GLY A 1 100 ? 9.759 3.347 32.954 1.00 96.88 100 GLY A N 1
ATOM 770 C CA . GLY A 1 100 ? 10.023 4.266 34.058 1.00 96.88 100 GLY A CA 1
ATOM 771 C C . GLY A 1 100 ? 10.118 3.544 35.400 1.00 96.88 100 GLY A C 1
ATOM 772 O O . GLY A 1 100 ? 11.066 3.768 36.144 1.00 96.88 100 GLY A O 1
ATOM 773 N N . SER A 1 101 ? 9.195 2.621 35.683 1.00 96.69 101 SER A N 1
ATOM 774 C CA . SER A 1 101 ? 9.217 1.823 36.913 1.00 96.69 101 SER A CA 1
ATOM 775 C C . SER A 1 101 ? 10.459 0.933 37.011 1.00 96.69 101 SER A C 1
ATOM 777 O O . SER A 1 101 ? 11.092 0.896 38.059 1.00 96.69 101 SER A O 1
ATOM 779 N N . ALA A 1 102 ? 10.870 0.295 35.911 1.00 95.00 102 ALA A N 1
ATOM 780 C CA . ALA A 1 102 ? 12.055 -0.562 35.877 1.00 95.00 102 ALA A CA 1
ATOM 781 C C . ALA A 1 102 ? 13.375 0.205 36.061 1.00 95.00 102 ALA A C 1
ATOM 783 O O . ALA A 1 102 ? 14.351 -0.373 36.511 1.00 95.00 102 ALA A O 1
ATOM 784 N N . VAL A 1 103 ? 13.424 1.488 35.692 1.00 95.44 103 VAL A N 1
ATOM 785 C CA . VAL A 1 103 ? 14.604 2.341 35.921 1.00 95.44 103 VAL A CA 1
ATOM 786 C C . VAL A 1 103 ? 14.648 2.869 37.357 1.00 95.44 103 VAL A C 1
ATOM 788 O O . VAL A 1 103 ? 15.726 3.110 37.891 1.00 95.44 103 VAL A O 1
ATOM 791 N N . LEU A 1 104 ? 13.482 3.096 37.966 1.00 92.88 104 LEU A N 1
ATOM 792 C CA . LEU A 1 104 ? 13.357 3.662 39.312 1.00 92.88 104 LEU A CA 1
ATOM 793 C C . LEU A 1 104 ? 13.491 2.628 40.441 1.00 92.88 104 LEU A C 1
ATOM 795 O O . LEU A 1 104 ? 13.612 3.038 41.595 1.00 92.88 104 LEU A O 1
ATOM 799 N N . THR A 1 105 ? 13.437 1.333 40.123 1.00 81.31 105 THR A N 1
ATOM 800 C CA . THR A 1 105 ? 13.547 0.222 41.084 1.00 81.31 105 THR A CA 1
ATOM 801 C C . THR A 1 105 ? 14.878 -0.491 40.906 1.00 81.31 105 THR A C 1
ATOM 803 O O . THR A 1 105 ? 15.503 -0.822 41.936 1.00 81.31 105 THR A O 1
#

Sequence (105 aa):
MIWLWGAILFWLAAWAFNAWAATRPFARTRVGRMAIPALFGVTLLVLWEGIVRGLQVPGVILPAPSVIWDTIAASVPTLWTDFVQTILKGGLSGYVIGCGSAVLT

Radius of gyration: 21.39 Å; chains: 1; bounding box: 40×24×61 Å

pLDDT: mean 94.78, std 3.08, range [72.62, 97.44]